Protein AF-A0A925T6K5-F1 (afdb_monomer_lite)

Foldseek 3Di:
DQCQVVVCVVVVVCQPPDFKDKGKAWDADPPGCRHPVNVQVVCVVSQKHWDDWPDWPQDDPVGGRIMTITMIGGHVDPVNPDDDDPPDD

Sequence (89 aa):
EGIDLEVLKGASDYFGKTEIFLVEATVVSKHSKNDVVTVINYMKENGYKLFDITDLNRPFNPKVLWLIEMVFIRENGLLDSQKLVEYGV

Secondary structure (DSSP, 8-state):
---HHHHHHHTGGGTTT-SEEEEEEESS-SS-SSBHHHHHHHHHHTTEEEEEEEEEE--SSS--S-EEEEEEEETTSTTTT--------

Structure (mmCIF, N/CA/C/O backbone):
data_AF-A0A925T6K5-F1
#
_entry.id   AF-A0A925T6K5-F1
#
loop_
_atom_site.group_PDB
_atom_site.id
_atom_site.type_symbol
_atom_site.label_atom_id
_atom_site.label_alt_id
_atom_site.label_comp_id
_atom_site.label_asym_id
_atom_site.label_entity_id
_atom_site.label_seq_id
_atom_site.pdbx_PDB_ins_code
_atom_site.Cartn_x
_atom_site.Cartn_y
_atom_site.Cartn_z
_atom_site.occupancy
_atom_site.B_iso_or_equiv
_atom_site.auth_seq_id
_atom_site.auth_comp_id
_atom_site.auth_asym_id
_atom_site.auth_atom_id
_atom_site.pdbx_PDB_model_num
ATOM 1 N N . GLU A 1 1 ? -1.705 -5.645 -15.376 1.00 64.12 1 GLU A N 1
ATOM 2 C CA . GLU A 1 1 ? -0.546 -4.906 -14.861 1.00 64.12 1 GLU A CA 1
ATOM 3 C C . GLU A 1 1 ? -0.746 -3.408 -15.089 1.00 64.12 1 GLU A C 1
ATOM 5 O O . GLU A 1 1 ? -0.948 -3.005 -16.236 1.00 64.12 1 GLU A O 1
ATOM 10 N N . GLY A 1 2 ? -0.730 -2.590 -14.035 1.00 75.00 2 GLY A N 1
ATOM 11 C CA . GLY A 1 2 ? -0.653 -1.126 -14.164 1.00 75.00 2 GLY A CA 1
ATOM 12 C C . GLY A 1 2 ? -1.950 -0.317 -14.372 1.00 75.00 2 GLY A C 1
ATOM 13 O O . GLY A 1 2 ? -1.845 0.820 -14.835 1.00 75.00 2 GLY A O 1
ATOM 14 N N . ILE A 1 3 ? -3.143 -0.843 -14.057 1.00 88.12 3 ILE A N 1
ATOM 15 C CA . ILE A 1 3 ? -4.419 -0.078 -14.128 1.00 88.12 3 ILE A CA 1
ATOM 16 C C . ILE A 1 3 ? -5.172 0.014 -12.792 1.00 88.12 3 ILE A C 1
ATOM 18 O O . ILE A 1 3 ? -6.233 0.634 -12.727 1.00 88.12 3 ILE A O 1
ATOM 22 N N . ASP A 1 4 ? -4.632 -0.585 -11.737 1.00 94.31 4 ASP A N 1
ATOM 23 C CA . ASP A 1 4 ? -5.291 -0.809 -10.452 1.00 94.31 4 ASP A CA 1
ATOM 24 C C . ASP A 1 4 ? -5.800 0.486 -9.804 1.00 94.31 4 ASP A C 1
ATOM 26 O O . ASP A 1 4 ? -6.902 0.508 -9.271 1.00 94.31 4 ASP A O 1
ATOM 30 N N . LEU A 1 5 ? -5.083 1.603 -9.943 1.00 95.62 5 LEU A N 1
ATOM 31 C CA . LEU A 1 5 ? -5.522 2.925 -9.490 1.00 95.62 5 LEU A CA 1
ATOM 32 C C . LEU A 1 5 ? -6.841 3.378 -10.141 1.00 95.62 5 LEU A C 1
ATOM 34 O O . LEU A 1 5 ? -7.665 4.008 -9.482 1.00 95.62 5 LEU A O 1
ATOM 38 N N . GLU A 1 6 ? -7.066 3.078 -11.422 1.00 96.44 6 GLU A N 1
ATOM 39 C CA . GLU A 1 6 ? -8.335 3.395 -12.091 1.00 96.44 6 GLU A CA 1
ATOM 40 C C . GLU A 1 6 ? -9.441 2.403 -11.696 1.00 96.44 6 GLU A C 1
ATOM 42 O O . GLU A 1 6 ? -10.600 2.798 -11.568 1.00 96.44 6 GLU A O 1
ATOM 47 N N . VAL A 1 7 ? -9.087 1.142 -11.411 1.00 96.44 7 VAL A N 1
ATOM 48 C CA . VAL A 1 7 ? -10.016 0.151 -10.838 1.00 96.44 7 VAL A CA 1
ATOM 49 C C . VAL A 1 7 ? -10.469 0.583 -9.440 1.00 96.44 7 VAL A C 1
ATOM 51 O O . VAL A 1 7 ? -11.666 0.589 -9.168 1.00 96.44 7 VAL A O 1
ATOM 54 N N . LEU A 1 8 ? -9.546 1.027 -8.583 1.00 97.12 8 LEU A N 1
ATOM 55 C CA . LEU A 1 8 ? -9.825 1.547 -7.242 1.00 97.12 8 LEU A CA 1
ATOM 56 C C . LEU A 1 8 ? -10.725 2.791 -7.284 1.00 97.12 8 LEU A C 1
ATOM 58 O O . LEU A 1 8 ? -11.686 2.872 -6.522 1.00 97.12 8 LEU A O 1
ATOM 62 N N . LYS A 1 9 ? -10.484 3.725 -8.218 1.00 96.62 9 LYS A N 1
ATOM 63 C CA . LYS A 1 9 ? -11.373 4.882 -8.447 1.00 96.62 9 LYS A CA 1
ATOM 64 C C . LYS A 1 9 ? -12.781 4.464 -8.874 1.00 96.62 9 LYS A C 1
ATOM 66 O O . LYS A 1 9 ? -13.752 5.056 -8.411 1.00 96.62 9 LYS A O 1
ATOM 71 N N . GLY A 1 10 ? -12.898 3.458 -9.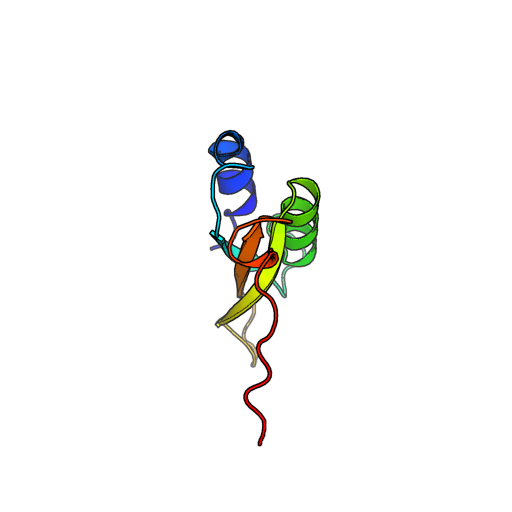745 1.00 97.31 10 GLY A N 1
ATOM 72 C CA . GLY A 1 10 ? -14.187 2.890 -10.158 1.00 97.31 10 GLY A CA 1
ATOM 73 C C . GLY A 1 10 ? -14.891 2.087 -9.057 1.00 97.31 10 GLY A C 1
ATOM 74 O O . GLY A 1 10 ? -16.113 1.971 -9.071 1.00 97.31 10 GLY A O 1
ATOM 75 N N . ALA A 1 11 ? -14.134 1.568 -8.089 1.00 96.25 11 ALA A N 1
ATOM 76 C CA . ALA A 1 11 ? -14.606 0.800 -6.941 1.00 96.25 11 ALA A CA 1
ATOM 77 C C . ALA A 1 11 ? -14.716 1.641 -5.650 1.00 96.25 11 ALA A C 1
ATOM 79 O O . ALA A 1 11 ? -14.708 1.084 -4.551 1.00 96.25 11 ALA A O 1
ATOM 80 N N . SER A 1 12 ? -14.831 2.970 -5.757 1.00 96.56 12 SER A N 1
ATOM 81 C CA . SER A 1 12 ? -14.786 3.897 -4.615 1.00 96.56 12 SER A CA 1
ATOM 82 C C . SER A 1 12 ? -15.814 3.600 -3.513 1.00 96.56 12 SER A C 1
ATOM 84 O O . SER A 1 12 ? -15.522 3.784 -2.332 1.00 96.56 12 SER A O 1
ATOM 86 N N . ASP A 1 13 ? -16.973 3.043 -3.872 1.00 98.00 13 ASP A N 1
ATOM 87 C CA . ASP A 1 13 ? -18.019 2.609 -2.937 1.00 98.00 13 ASP A CA 1
ATOM 88 C C . ASP A 1 13 ? -17.568 1.521 -1.942 1.00 98.00 13 ASP A C 1
ATOM 90 O O . ASP A 1 13 ? -18.284 1.254 -0.973 1.00 98.00 13 ASP A O 1
ATOM 94 N N . TYR A 1 14 ? -16.416 0.877 -2.154 1.00 97.69 14 TYR A N 1
ATOM 95 C CA . TYR A 1 14 ? -15.844 -0.126 -1.249 1.00 97.69 14 TYR A CA 1
ATOM 96 C C . TYR A 1 14 ? -14.900 0.462 -0.186 1.00 97.69 14 TYR A C 1
ATOM 98 O O . TYR A 1 14 ? -14.600 -0.214 0.805 1.00 97.69 14 TYR A O 1
ATOM 106 N N . PHE A 1 15 ? -14.469 1.723 -0.318 1.00 98.00 15 PHE A N 1
ATOM 107 C CA . PHE A 1 15 ? -13.691 2.388 0.729 1.00 98.00 15 PHE A CA 1
ATOM 108 C C . PHE A 1 15 ? -14.508 2.535 2.030 1.00 98.00 15 PHE A C 1
ATOM 110 O O . PHE A 1 15 ? -15.738 2.559 2.029 1.00 98.00 15 PHE A O 1
ATOM 117 N N . GLY A 1 16 ? -13.824 2.516 3.178 1.00 96.88 16 GLY A N 1
ATOM 118 C CA . GLY A 1 16 ? -14.436 2.412 4.512 1.00 96.88 16 GLY A CA 1
ATOM 119 C C . GLY A 1 16 ? -15.118 1.074 4.870 1.00 96.88 16 GLY A C 1
ATOM 120 O O . GLY A 1 16 ? -15.289 0.807 6.062 1.00 96.88 16 GLY A O 1
ATOM 121 N N . LYS A 1 17 ? -15.480 0.231 3.886 1.00 97.06 17 LYS A N 1
ATOM 122 C CA . LYS A 1 17 ? -16.166 -1.067 4.077 1.00 97.06 17 LYS A CA 1
ATOM 123 C C . LYS A 1 17 ? -15.213 -2.259 3.993 1.00 97.06 17 LYS A C 1
ATOM 125 O O . LYS A 1 17 ? -15.329 -3.195 4.780 1.00 97.06 17 LYS A O 1
ATOM 130 N N . THR A 1 18 ? -14.306 -2.236 3.022 1.00 98.06 18 THR A N 1
ATOM 131 C CA . THR A 1 18 ? -13.327 -3.299 2.779 1.00 98.06 18 THR A CA 1
ATOM 132 C C . THR A 1 18 ? -12.192 -3.223 3.798 1.00 98.06 18 THR A C 1
ATOM 134 O O . THR A 1 18 ? -11.697 -2.147 4.101 1.00 98.06 18 THR A O 1
ATOM 137 N N . GLU A 1 19 ? -11.768 -4.357 4.353 1.00 98.00 19 GLU A N 1
ATOM 138 C CA . GLU A 1 19 ? -10.715 -4.371 5.381 1.00 98.00 19 GLU A CA 1
ATOM 139 C C . GLU A 1 19 ? -9.299 -4.467 4.786 1.00 98.00 19 GLU A C 1
ATOM 141 O O . GLU A 1 19 ? -8.372 -3.880 5.339 1.00 98.00 19 GLU A O 1
ATOM 146 N N . ILE A 1 20 ? -9.146 -5.172 3.655 1.00 98.25 20 ILE A N 1
ATOM 147 C CA . ILE A 1 20 ? -7.876 -5.404 2.950 1.00 98.25 20 ILE A CA 1
ATOM 148 C C . ILE A 1 20 ? -8.050 -5.092 1.460 1.00 98.25 20 ILE A C 1
ATOM 150 O O . ILE A 1 20 ? -8.982 -5.599 0.835 1.00 98.25 20 ILE A O 1
ATOM 154 N N . PHE A 1 21 ? -7.106 -4.357 0.876 1.00 98.31 21 PHE A N 1
ATOM 155 C CA . PHE A 1 21 ? -6.898 -4.296 -0.571 1.00 98.31 21 PHE A CA 1
ATOM 156 C C . PHE A 1 21 ? -5.531 -4.887 -0.931 1.00 98.31 21 PHE A C 1
ATOM 158 O O . PHE A 1 21 ? -4.530 -4.570 -0.291 1.00 98.31 21 PHE A O 1
ATOM 165 N N . LEU A 1 22 ? -5.501 -5.709 -1.979 1.00 97.81 22 LEU A N 1
ATOM 166 C CA . LEU A 1 22 ? -4.288 -6.082 -2.707 1.00 97.81 22 LEU A CA 1
ATOM 167 C C . LEU A 1 22 ? -4.223 -5.195 -3.949 1.00 97.81 22 LEU A C 1
ATOM 169 O O . LEU A 1 22 ? -5.228 -5.074 -4.653 1.00 97.81 22 LEU A O 1
ATOM 173 N N . VAL A 1 23 ? -3.091 -4.532 -4.175 1.00 97.38 23 VAL A N 1
ATOM 174 C CA . VAL A 1 23 ? -2.946 -3.546 -5.255 1.00 97.38 23 VAL A CA 1
ATOM 175 C C . VAL A 1 23 ? -1.590 -3.707 -5.929 1.00 97.38 23 VAL A C 1
ATOM 177 O O . VAL A 1 23 ? -0.554 -3.612 -5.265 1.00 97.38 23 VAL A O 1
ATOM 180 N N . GLU A 1 24 ? -1.586 -3.898 -7.248 1.00 95.94 24 GLU A N 1
ATOM 181 C CA . GLU A 1 24 ? -0.360 -3.877 -8.040 1.00 95.94 24 GLU A CA 1
ATOM 182 C C . GLU A 1 24 ? 0.008 -2.432 -8.419 1.00 95.94 24 GLU A C 1
ATOM 184 O O . GLU A 1 24 ? -0.832 -1.652 -8.878 1.00 95.94 24 GLU A O 1
ATOM 189 N N . ALA A 1 25 ? 1.282 -2.062 -8.282 1.00 95.25 25 ALA A N 1
ATOM 190 C CA . ALA A 1 25 ? 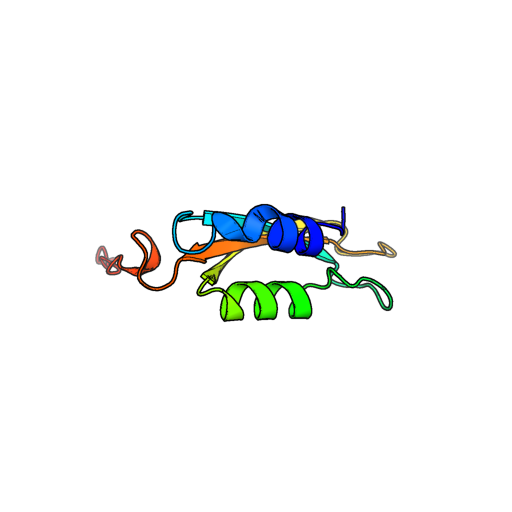1.813 -0.777 -8.733 1.00 95.25 25 ALA A CA 1
ATOM 191 C C . ALA A 1 25 ? 3.122 -0.929 -9.518 1.00 95.25 25 ALA A C 1
ATOM 193 O O . ALA A 1 25 ? 3.869 -1.888 -9.346 1.00 95.25 25 ALA A O 1
ATOM 194 N N . THR A 1 26 ? 3.450 0.044 -10.370 1.00 94.00 26 THR A N 1
ATOM 195 C CA . THR A 1 26 ? 4.728 0.068 -11.099 1.00 94.00 26 THR A CA 1
ATOM 196 C C . THR A 1 26 ? 5.803 0.796 -10.288 1.00 94.00 26 THR A C 1
ATOM 198 O O . THR A 1 26 ? 5.594 1.943 -9.895 1.00 94.00 26 THR A O 1
ATOM 201 N N . VAL A 1 27 ? 6.980 0.196 -10.100 1.00 90.81 27 VAL A N 1
ATOM 202 C CA . VAL A 1 27 ? 8.098 0.821 -9.358 1.00 90.81 27 VAL A CA 1
ATOM 203 C C . VAL A 1 27 ? 9.036 1.599 -10.288 1.00 90.81 27 VAL A C 1
ATOM 205 O O . VAL A 1 27 ? 9.428 2.720 -9.983 1.00 90.81 27 VAL A O 1
ATOM 208 N N . VAL A 1 28 ? 9.384 1.032 -11.451 1.00 8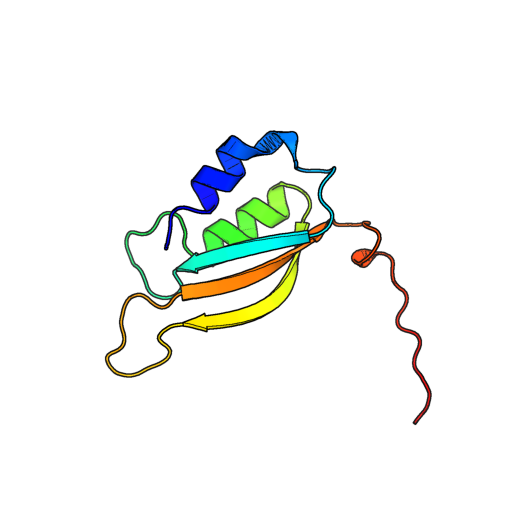5.25 28 VAL A N 1
ATOM 209 C CA . VAL A 1 28 ? 10.332 1.643 -12.406 1.00 85.25 28 VAL A CA 1
ATOM 210 C C . VAL A 1 28 ? 9.623 1.947 -13.726 1.00 85.25 28 VAL A C 1
ATOM 212 O O . VAL A 1 28 ? 9.754 1.215 -14.710 1.00 85.25 28 VAL A O 1
ATOM 215 N N . SER A 1 29 ? 8.846 3.034 -13.742 1.00 80.94 29 SER A N 1
ATOM 216 C CA . SER A 1 29 ? 8.170 3.562 -14.935 1.00 80.94 29 SER A CA 1
ATOM 217 C C . SER A 1 29 ? 8.108 5.092 -14.905 1.00 80.94 29 SER A C 1
ATOM 219 O O . SER A 1 29 ? 7.768 5.677 -13.885 1.00 80.94 29 SER A O 1
ATOM 221 N N . LYS A 1 30 ? 8.414 5.751 -16.032 1.00 76.75 30 LYS A N 1
ATOM 222 C CA . LYS A 1 30 ? 8.362 7.224 -16.169 1.00 76.75 30 LYS A CA 1
ATOM 223 C C . LYS A 1 30 ? 6.995 7.768 -16.604 1.00 76.75 30 LYS A C 1
ATOM 225 O O . LYS A 1 30 ? 6.815 8.982 -16.653 1.00 76.75 30 LYS A O 1
ATOM 230 N N . HIS A 1 31 ? 6.075 6.889 -17.002 1.00 82.56 31 HIS A N 1
ATOM 231 C CA . HIS A 1 31 ? 4.830 7.264 -17.689 1.00 82.56 31 HIS A CA 1
ATOM 232 C C . HIS A 1 31 ? 3.587 6.544 -17.146 1.00 82.56 31 HIS A C 1
ATOM 234 O O . HIS A 1 31 ? 2.481 6.782 -17.626 1.00 82.56 31 HIS A O 1
ATOM 240 N N . SER A 1 32 ? 3.759 5.659 -16.161 1.00 85.12 32 SER A N 1
ATOM 241 C CA . SER A 1 32 ? 2.641 5.027 -15.464 1.00 85.12 32 SER A CA 1
ATOM 242 C C . SER A 1 32 ? 1.948 6.048 -14.567 1.00 85.12 32 SER A C 1
ATOM 244 O O . SER A 1 32 ? 2.618 6.756 -13.824 1.00 85.12 32 SER A O 1
ATOM 246 N N . LYS A 1 33 ? 0.614 6.094 -14.611 1.00 91.12 33 LYS A N 1
ATOM 247 C CA . LYS A 1 33 ? -0.199 6.762 -13.579 1.00 91.12 33 LYS A CA 1
ATOM 248 C C . LYS A 1 33 ? -0.420 5.867 -12.354 1.00 91.12 33 LYS A C 1
ATOM 250 O O . LYS A 1 33 ? -0.890 6.343 -11.333 1.00 91.12 33 LYS A O 1
ATOM 255 N N . ASN A 1 34 ? -0.107 4.580 -12.482 1.00 93.56 34 ASN A N 1
ATOM 256 C CA . ASN A 1 34 ? -0.232 3.552 -11.458 1.00 93.56 34 ASN A CA 1
ATOM 257 C C . ASN A 1 34 ? 1.140 3.270 -10.824 1.00 93.56 34 ASN A C 1
ATOM 259 O O . ASN A 1 34 ? 1.553 2.117 -10.699 1.00 93.56 34 ASN A O 1
ATOM 263 N N . ASP A 1 35 ? 1.921 4.317 -10.550 1.00 93.94 35 ASP A N 1
ATOM 264 C CA . ASP A 1 35 ? 3.206 4.165 -9.875 1.00 93.94 35 ASP A CA 1
ATOM 265 C C . ASP A 1 35 ? 3.027 3.964 -8.364 1.00 93.94 35 ASP A C 1
ATOM 267 O O . ASP A 1 35 ? 2.020 4.362 -7.778 1.00 93.94 35 ASP A O 1
ATOM 271 N N . VAL A 1 36 ? 4.020 3.334 -7.737 1.00 94.94 36 VAL A N 1
ATOM 272 C CA . VAL A 1 36 ? 3.979 2.957 -6.317 1.00 94.94 36 VAL A CA 1
ATOM 273 C C . VAL A 1 36 ? 3.726 4.142 -5.376 1.00 94.94 36 VAL A C 1
ATOM 275 O O . VAL A 1 36 ? 3.005 3.988 -4.392 1.00 94.94 36 VAL A O 1
ATOM 278 N N . VAL A 1 37 ? 4.244 5.338 -5.682 1.00 95.19 37 VAL A N 1
ATOM 279 C CA . VAL A 1 37 ? 4.060 6.527 -4.834 1.00 95.19 37 VAL A CA 1
ATOM 280 C C . VAL A 1 37 ? 2.640 7.067 -4.984 1.00 95.19 37 VAL A C 1
ATOM 282 O O . VAL A 1 37 ? 1.985 7.345 -3.978 1.00 95.19 37 VAL A O 1
ATOM 285 N N . THR A 1 38 ? 2.135 7.165 -6.216 1.00 95.75 38 THR A N 1
ATOM 286 C CA . THR A 1 38 ? 0.750 7.587 -6.478 1.00 95.75 38 THR A CA 1
ATOM 287 C C . THR A 1 38 ? -0.262 6.626 -5.850 1.00 95.75 38 THR A C 1
ATOM 289 O O . THR A 1 38 ? -1.215 7.083 -5.220 1.00 95.75 38 THR A O 1
ATOM 292 N N . VAL A 1 39 ? -0.042 5.309 -5.948 1.00 97.25 39 VAL A N 1
ATOM 293 C CA . VAL A 1 39 ? -0.922 4.297 -5.334 1.00 97.25 39 VAL A CA 1
ATOM 294 C C . VAL A 1 39 ? -0.913 4.395 -3.805 1.00 97.25 39 VAL A C 1
ATOM 296 O O . VAL A 1 39 ? -1.985 4.460 -3.207 1.00 97.25 39 VAL A O 1
ATOM 299 N N . ILE A 1 40 ? 0.261 4.475 -3.162 1.00 97.88 40 ILE A N 1
ATOM 300 C CA . ILE A 1 40 ? 0.352 4.612 -1.694 1.00 97.88 40 ILE A CA 1
ATOM 301 C C . ILE A 1 40 ? -0.352 5.887 -1.211 1.00 97.88 40 ILE A C 1
ATOM 303 O O . ILE A 1 40 ? -1.109 5.835 -0.241 1.00 97.88 40 ILE A O 1
ATOM 307 N N . ASN A 1 41 ? -0.138 7.020 -1.888 1.00 98.00 41 ASN A N 1
ATOM 308 C CA . ASN A 1 41 ? -0.791 8.280 -1.529 1.00 98.00 41 ASN A CA 1
ATOM 309 C C . ASN A 1 41 ? -2.314 8.188 -1.681 1.00 98.00 41 ASN A C 1
ATOM 311 O O . ASN A 1 41 ? -3.032 8.559 -0.757 1.00 98.00 41 ASN A O 1
ATOM 315 N N . TYR A 1 42 ? -2.808 7.625 -2.788 1.00 98.25 42 TYR A N 1
ATOM 316 C CA . TYR A 1 42 ? -4.245 7.471 -3.016 1.00 98.25 42 TYR A CA 1
ATOM 317 C C . TYR A 1 42 ? -4.910 6.548 -1.984 1.00 98.25 42 TYR A C 1
ATOM 319 O O . TYR A 1 42 ? -5.982 6.867 -1.471 1.00 98.25 42 TYR A O 1
ATOM 327 N N . MET A 1 43 ? -4.272 5.432 -1.618 1.00 98.50 43 MET A N 1
ATOM 328 C CA . MET A 1 43 ? -4.792 4.545 -0.569 1.00 98.50 43 MET A CA 1
ATOM 329 C C . MET A 1 43 ? -4.835 5.252 0.793 1.00 98.50 43 MET A C 1
ATOM 331 O O . MET A 1 43 ? -5.849 5.180 1.490 1.00 98.50 43 MET A O 1
ATOM 335 N N . LYS A 1 44 ? -3.793 6.023 1.128 1.00 98.25 44 LYS A N 1
ATOM 336 C CA . LYS A 1 44 ? -3.748 6.838 2.349 1.00 98.25 44 LYS A CA 1
ATOM 337 C C . LYS A 1 44 ? -4.840 7.911 2.383 1.00 98.25 44 LYS A C 1
ATOM 339 O O . LYS A 1 44 ? -5.504 8.069 3.401 1.00 98.25 44 LYS A O 1
ATOM 344 N N . GLU A 1 45 ? -5.066 8.615 1.276 1.00 98.25 45 GLU A N 1
ATOM 345 C CA . GLU A 1 45 ? -6.143 9.611 1.140 1.00 98.25 45 GLU A CA 1
ATOM 346 C C . GLU A 1 45 ? -7.544 9.008 1.349 1.00 98.25 45 GLU A C 1
ATOM 348 O O . GLU A 1 45 ? -8.452 9.712 1.786 1.00 98.25 45 GLU A O 1
ATOM 353 N N . ASN A 1 46 ? -7.714 7.703 1.102 1.00 98.31 46 ASN A N 1
ATOM 354 C CA . ASN A 1 46 ? -8.964 6.967 1.319 1.00 98.31 46 ASN A CA 1
ATOM 355 C C . ASN A 1 46 ? -9.026 6.221 2.673 1.00 98.31 46 ASN A C 1
ATOM 357 O O . ASN A 1 46 ? -9.946 5.428 2.889 1.00 98.31 46 ASN A O 1
ATOM 361 N N . GLY A 1 47 ? -8.086 6.472 3.596 1.00 98.25 47 GLY A N 1
ATOM 362 C CA . GLY A 1 47 ? -8.081 5.889 4.947 1.00 98.25 47 GLY A CA 1
ATOM 363 C C . GLY A 1 47 ? -7.526 4.464 5.023 1.00 98.25 47 GLY A C 1
ATOM 364 O O . GLY A 1 47 ? -8.043 3.640 5.782 1.00 98.25 47 GLY A O 1
ATOM 365 N N . TYR A 1 48 ? -6.503 4.151 4.222 1.00 98.62 48 TYR A N 1
ATOM 366 C CA . TYR A 1 48 ? -5.810 2.860 4.232 1.00 98.62 48 TYR A CA 1
ATOM 367 C C . TYR A 1 48 ? -4.302 3.033 4.390 1.00 98.62 48 TYR A C 1
ATOM 369 O O . TYR A 1 48 ? -3.668 3.819 3.683 1.00 98.62 48 TYR A O 1
ATOM 377 N N . LYS A 1 49 ? -3.705 2.224 5.264 1.00 97.44 49 LYS A N 1
ATOM 378 C CA . LYS A 1 49 ? -2.256 2.176 5.477 1.00 97.44 49 LYS A CA 1
ATOM 379 C C . LYS A 1 49 ? -1.633 0.986 4.748 1.00 97.44 49 LYS A C 1
ATOM 381 O O . LYS A 1 49 ? -2.233 -0.087 4.678 1.00 97.44 49 LYS A O 1
ATOM 386 N N . LEU A 1 50 ? -0.414 1.163 4.238 1.00 98.00 50 LEU A N 1
ATOM 387 C CA . LEU A 1 50 ? 0.405 0.049 3.752 1.00 98.00 50 LEU A CA 1
ATOM 388 C C . LEU A 1 50 ? 0.710 -0.890 4.930 1.00 98.00 50 LEU A C 1
ATOM 390 O O . LEU A 1 50 ? 1.099 -0.429 6.005 1.00 98.00 50 LEU A O 1
ATOM 394 N N . PHE A 1 51 ? 0.507 -2.187 4.724 1.00 97.38 51 PHE A N 1
ATOM 395 C CA . PHE A 1 51 ? 0.679 -3.231 5.732 1.00 97.38 51 PHE A CA 1
ATOM 396 C C . PHE A 1 51 ? 1.839 -4.166 5.395 1.00 97.38 51 PHE A C 1
ATOM 398 O O . PHE A 1 51 ? 2.671 -4.424 6.259 1.00 97.38 51 PHE A O 1
ATOM 405 N N . ASP A 1 52 ? 1.903 -4.638 4.148 1.00 97.44 52 ASP A N 1
ATOM 406 C CA . ASP A 1 52 ? 2.911 -5.597 3.691 1.00 97.44 52 ASP A CA 1
ATOM 407 C C . ASP A 1 52 ? 3.151 -5.479 2.173 1.00 97.44 52 ASP A C 1
ATOM 409 O O . ASP A 1 52 ? 2.382 -4.828 1.457 1.00 97.44 52 ASP A O 1
ATOM 413 N N . ILE A 1 53 ? 4.217 -6.111 1.683 1.00 97.31 53 ILE A N 1
ATOM 414 C CA . ILE A 1 53 ? 4.568 -6.240 0.264 1.00 97.31 53 ILE A CA 1
ATOM 415 C C . ILE A 1 53 ? 4.656 -7.735 -0.047 1.00 97.31 53 ILE A C 1
ATOM 417 O O . ILE A 1 53 ? 5.604 -8.407 0.357 1.00 97.31 53 ILE A O 1
ATOM 421 N N . THR A 1 54 ? 3.664 -8.256 -0.763 1.00 96.19 54 THR A N 1
ATOM 422 C CA . THR A 1 54 ? 3.507 -9.696 -1.026 1.00 96.19 54 THR A CA 1
ATOM 423 C C . THR A 1 54 ? 4.356 -10.196 -2.189 1.00 96.19 54 THR A C 1
ATOM 425 O O . THR A 1 54 ? 4.800 -11.343 -2.159 1.00 96.19 54 THR A O 1
ATOM 428 N N . ASP A 1 55 ? 4.628 -9.350 -3.187 1.00 95.00 55 ASP A N 1
ATOM 429 C CA . ASP A 1 55 ? 5.508 -9.689 -4.308 1.00 95.00 55 ASP A CA 1
ATOM 430 C C . ASP A 1 55 ? 6.241 -8.455 -4.862 1.00 95.00 55 ASP A C 1
ATOM 432 O O . ASP A 1 55 ? 5.739 -7.327 -4.841 1.00 95.00 55 ASP A O 1
ATOM 436 N N . LEU A 1 56 ? 7.434 -8.684 -5.412 1.00 93.31 56 LEU A N 1
ATOM 437 C CA . LEU A 1 56 ? 8.192 -7.718 -6.195 1.00 93.31 56 LEU A CA 1
ATOM 438 C C . LEU A 1 56 ? 8.602 -8.381 -7.509 1.00 93.31 56 LEU A C 1
ATOM 440 O O . LEU A 1 56 ? 9.588 -9.116 -7.597 1.00 93.31 56 LEU A O 1
ATOM 444 N N . ASN A 1 57 ? 7.860 -8.055 -8.559 1.00 89.44 57 ASN A N 1
ATOM 445 C CA . ASN A 1 57 ? 8.064 -8.567 -9.896 1.00 89.44 57 ASN A CA 1
ATOM 446 C C . ASN A 1 57 ? 9.092 -7.751 -10.683 1.00 89.44 57 ASN A C 1
ATOM 448 O O . ASN A 1 57 ? 9.114 -6.519 -10.713 1.00 89.44 57 ASN A O 1
ATOM 452 N N . ARG A 1 58 ? 9.926 -8.499 -11.408 1.00 79.25 58 ARG A N 1
ATOM 453 C CA . ARG A 1 58 ? 11.030 -8.019 -12.255 1.00 79.25 58 ARG A CA 1
ATOM 454 C C . ARG A 1 58 ? 12.250 -7.338 -11.567 1.00 79.25 58 ARG A C 1
ATOM 456 O O . ARG A 1 58 ? 12.930 -6.584 -12.259 1.00 79.25 58 ARG A O 1
ATOM 463 N N . PRO A 1 59 ? 12.652 -7.636 -10.314 1.00 78.94 59 PRO A N 1
ATOM 464 C CA . PRO A 1 59 ? 13.844 -7.045 -9.696 1.00 78.94 59 PRO A CA 1
ATOM 465 C C . PRO A 1 59 ? 15.133 -7.572 -10.358 1.00 78.94 59 PRO A C 1
ATOM 467 O O . PRO A 1 59 ? 15.540 -8.704 -10.105 1.00 78.94 59 PRO A O 1
ATOM 470 N N . PHE A 1 60 ? 15.774 -6.748 -11.202 1.00 77.06 60 PHE A N 1
ATOM 471 C CA . PHE A 1 60 ? 17.082 -6.966 -11.870 1.00 77.06 60 PHE A CA 1
ATOM 472 C C . PHE A 1 60 ? 17.194 -8.222 -12.793 1.00 77.06 60 PHE A C 1
ATOM 474 O O . PHE A 1 60 ? 16.575 -9.257 -12.567 1.00 77.06 60 PHE A O 1
ATOM 481 N N . ASN A 1 61 ? 17.974 -8.270 -13.881 1.00 70.50 61 ASN A N 1
ATOM 482 C CA . ASN A 1 61 ? 18.737 -7.278 -14.655 1.00 70.50 61 ASN A CA 1
ATOM 483 C C . ASN A 1 61 ? 18.800 -7.808 -16.120 1.00 70.50 61 ASN A C 1
ATOM 485 O O . ASN A 1 61 ? 19.047 -9.006 -16.262 1.00 70.50 61 ASN A O 1
ATOM 489 N N . PRO A 1 62 ? 18.571 -7.030 -17.202 1.00 65.06 62 PRO A N 1
ATOM 490 C CA . PRO A 1 62 ? 18.092 -5.651 -17.284 1.00 65.06 62 PRO A CA 1
ATOM 491 C C . PRO A 1 62 ? 16.560 -5.628 -17.268 1.00 65.06 62 PRO A C 1
ATOM 493 O O . PRO A 1 62 ? 15.901 -5.157 -18.192 1.00 65.06 62 PRO A O 1
ATOM 496 N N . LYS A 1 63 ? 15.967 -6.225 -16.234 1.00 62.28 63 LYS A N 1
ATOM 497 C CA . LYS A 1 63 ? 14.520 -6.298 -16.107 1.00 62.28 63 LYS A CA 1
ATOM 498 C C . LYS A 1 63 ? 13.949 -4.883 -15.929 1.00 62.28 63 LYS A C 1
ATOM 500 O O . LYS A 1 63 ? 14.359 -4.162 -15.022 1.00 62.28 63 LYS A O 1
ATOM 505 N N . VAL A 1 64 ? 13.033 -4.495 -16.816 1.00 74.75 64 VAL A N 1
ATOM 506 C CA . VAL A 1 64 ? 12.374 -3.176 -16.881 1.00 74.75 64 VAL A CA 1
ATOM 507 C C . VAL A 1 64 ? 10.869 -3.306 -16.639 1.00 74.75 64 VAL A C 1
ATOM 509 O O . VAL A 1 64 ? 10.306 -4.382 -16.854 1.00 74.75 64 VAL A O 1
ATOM 512 N N . LEU A 1 65 ? 10.229 -2.205 -16.219 1.00 78.00 65 LEU A N 1
ATOM 513 C CA . LEU A 1 65 ? 8.844 -2.163 -15.725 1.00 78.00 65 LEU A CA 1
ATOM 514 C C . LEU A 1 65 ? 8.661 -3.101 -14.521 1.00 78.00 65 LEU A C 1
ATOM 516 O O . LEU A 1 65 ? 7.998 -4.127 -14.604 1.00 78.00 65 LEU A O 1
ATOM 520 N N . TRP A 1 66 ? 9.319 -2.771 -13.409 1.00 90.69 66 TRP A N 1
ATOM 521 C CA . TRP A 1 66 ? 9.125 -3.491 -12.147 1.00 90.69 66 TRP A CA 1
ATOM 522 C C . TRP A 1 66 ? 7.718 -3.250 -11.617 1.00 90.69 66 TRP A C 1
ATOM 524 O O . TRP A 1 66 ? 7.216 -2.125 -11.716 1.00 90.69 66 TRP A O 1
ATOM 534 N N . LEU A 1 67 ? 7.137 -4.286 -11.025 1.00 91.81 67 LEU A N 1
ATOM 535 C CA . LEU A 1 67 ? 5.805 -4.274 -10.434 1.00 91.81 67 LEU A CA 1
ATOM 536 C C . LEU A 1 67 ? 5.917 -4.713 -8.978 1.00 91.81 67 LEU A C 1
ATOM 538 O O . LEU A 1 67 ? 6.768 -5.535 -8.653 1.00 91.81 67 LEU A O 1
ATOM 542 N N . ILE A 1 68 ? 5.083 -4.164 -8.113 1.00 94.56 68 ILE A N 1
ATOM 543 C CA . ILE A 1 68 ? 5.021 -4.496 -6.691 1.00 94.56 68 ILE A CA 1
ATOM 544 C C . ILE A 1 68 ? 3.568 -4.793 -6.340 1.00 94.56 68 ILE A C 1
ATOM 546 O O . ILE A 1 68 ? 2.693 -4.018 -6.723 1.00 94.56 68 ILE A O 1
ATOM 550 N N . GLU A 1 69 ? 3.314 -5.893 -5.636 1.00 96.81 69 GLU A N 1
ATOM 551 C CA . GLU A 1 69 ? 2.012 -6.149 -5.019 1.00 96.81 69 GLU A CA 1
ATOM 552 C C . GLU A 1 69 ? 2.070 -5.691 -3.559 1.00 96.81 69 GLU A C 1
ATOM 554 O O . GLU A 1 69 ? 2.986 -6.043 -2.811 1.00 96.81 69 GLU A O 1
ATOM 559 N N . MET A 1 70 ? 1.117 -4.847 -3.172 1.00 98.00 70 MET A N 1
ATOM 560 C CA . MET A 1 70 ? 1.047 -4.232 -1.850 1.00 98.00 70 MET A CA 1
ATOM 561 C C . MET A 1 70 ? -0.257 -4.596 -1.152 1.00 98.00 70 MET A C 1
ATOM 563 O O . MET A 1 70 ? -1.339 -4.488 -1.736 1.00 98.00 70 MET A O 1
ATOM 567 N N . VAL A 1 71 ? -0.150 -4.945 0.129 1.00 98.44 71 VAL A N 1
ATOM 568 C CA . VAL A 1 71 ? -1.287 -5.132 1.032 1.00 98.44 71 VAL A CA 1
ATOM 569 C C . VAL A 1 71 ? -1.572 -3.809 1.729 1.00 98.44 71 VAL A C 1
ATOM 571 O O . VAL A 1 71 ? -0.728 -3.293 2.462 1.00 98.44 71 VAL A O 1
ATOM 574 N N . PHE A 1 72 ? -2.776 -3.280 1.557 1.00 98.56 72 PHE A N 1
ATOM 575 C CA . PHE A 1 72 ? -3.275 -2.132 2.308 1.00 98.56 72 PHE A CA 1
ATOM 576 C C . PHE A 1 72 ? -4.384 -2.571 3.255 1.00 98.56 72 PHE A C 1
ATOM 578 O O . PHE A 1 72 ? -5.295 -3.286 2.837 1.00 98.56 72 PHE A O 1
ATOM 585 N N . ILE A 1 73 ? -4.343 -2.109 4.506 1.00 98.44 73 ILE A N 1
ATOM 586 C CA . ILE A 1 73 ? -5.411 -2.350 5.484 1.00 98.44 73 ILE A CA 1
ATOM 587 C C . ILE A 1 73 ? -6.069 -1.048 5.921 1.00 98.44 73 ILE A C 1
ATOM 589 O O . ILE A 1 73 ? -5.439 0.012 5.937 1.00 98.44 73 ILE A O 1
ATOM 593 N N . ARG A 1 74 ? -7.353 -1.136 6.258 1.00 98.31 74 ARG A N 1
ATOM 594 C CA . ARG A 1 74 ? -8.170 0.008 6.666 1.00 98.31 74 ARG A CA 1
ATOM 595 C C . ARG A 1 74 ? -7.669 0.604 7.985 1.00 98.31 74 ARG A C 1
ATOM 597 O O . ARG A 1 74 ? -7.495 -0.120 8.967 1.00 98.31 74 ARG A O 1
ATOM 604 N N . GLU A 1 75 ? -7.465 1.918 8.020 1.00 97.56 75 GLU A N 1
ATOM 605 C CA . GLU A 1 75 ? -7.076 2.630 9.241 1.00 97.56 75 GLU A CA 1
ATOM 606 C C . GLU A 1 75 ? -8.176 2.522 10.305 1.00 97.56 75 GLU A C 1
ATOM 608 O O . GLU A 1 75 ? -9.368 2.660 10.016 1.00 97.56 75 GLU A O 1
ATOM 613 N N . ASN A 1 76 ? -7.779 2.267 11.552 1.00 95.62 76 ASN A N 1
ATOM 614 C 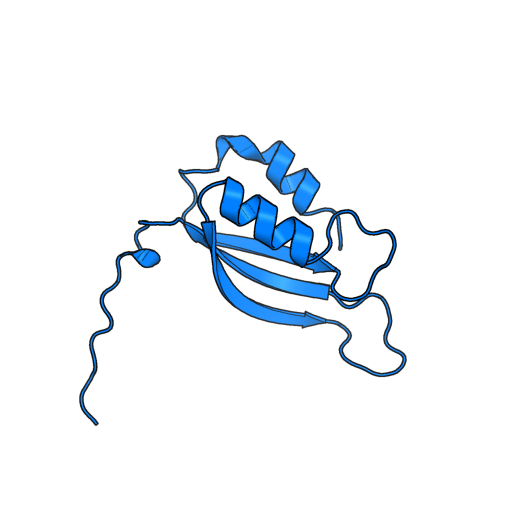CA . ASN A 1 76 ? -8.660 1.927 12.676 1.00 95.62 76 ASN A CA 1
ATOM 615 C C . ASN A 1 76 ? -9.553 0.689 12.418 1.00 95.62 76 ASN A C 1
ATOM 617 O O . ASN A 1 76 ? -10.544 0.471 13.121 1.00 95.62 76 ASN A O 1
ATOM 621 N N . GLY A 1 77 ? -9.213 -0.121 11.410 1.00 95.25 77 GLY A N 1
ATOM 622 C CA . GLY A 1 77 ? -9.873 -1.380 11.092 1.00 95.25 77 GLY A CA 1
ATOM 623 C C . GLY A 1 77 ? -9.592 -2.485 12.112 1.00 95.25 77 GLY A C 1
ATOM 624 O O . GLY A 1 77 ? -8.829 -2.324 13.070 1.00 95.25 77 GLY A O 1
ATOM 625 N N . LEU A 1 78 ? -10.195 -3.650 11.879 1.00 94.75 78 LEU A N 1
ATOM 626 C CA . LEU A 1 78 ? -9.953 -4.857 12.667 1.00 94.75 78 LEU A CA 1
ATOM 627 C C . LEU A 1 78 ? -8.456 -5.185 12.731 1.00 94.75 78 LEU A C 1
ATOM 629 O O . LEU A 1 78 ? -7.956 -5.468 13.816 1.00 94.75 78 LEU A O 1
ATOM 633 N N . LEU A 1 79 ? -7.743 -5.119 11.605 1.00 93.62 79 LEU A N 1
ATOM 634 C CA . LEU A 1 79 ? -6.325 -5.484 11.525 1.00 93.62 79 LEU A CA 1
ATOM 635 C C . LEU A 1 79 ? -5.393 -4.398 12.083 1.00 93.62 79 LEU A C 1
ATOM 637 O O . LEU A 1 79 ? -4.348 -4.720 12.641 1.00 93.62 79 LEU A O 1
ATOM 641 N N . ASP A 1 80 ? -5.778 -3.124 11.982 1.00 94.44 80 ASP A N 1
ATOM 642 C CA . ASP A 1 80 ? -5.012 -1.999 12.537 1.00 94.44 80 ASP A CA 1
ATOM 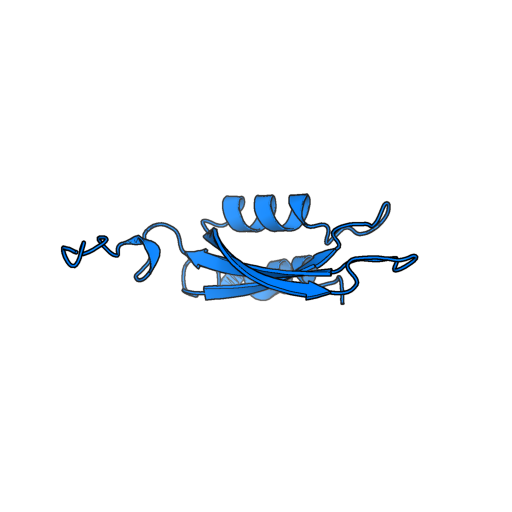643 C C . ASP A 1 80 ? -5.146 -1.912 14.067 1.00 94.44 80 ASP A C 1
ATOM 645 O O . ASP A 1 80 ? -4.184 -1.636 14.777 1.00 94.44 80 ASP A O 1
ATOM 649 N N . SER A 1 81 ? -6.330 -2.235 14.596 1.00 93.06 81 SER A N 1
ATOM 650 C CA . SER A 1 81 ? -6.623 -2.213 16.037 1.00 93.06 81 SER A CA 1
ATOM 651 C C . SER A 1 81 ? -5.955 -3.329 16.861 1.00 93.06 81 SER A C 1
ATOM 653 O O . SER A 1 81 ? -6.091 -3.348 18.090 1.00 93.06 81 SER A O 1
ATOM 655 N N . GLN A 1 82 ? -5.246 -4.266 16.220 1.00 87.31 82 GLN A N 1
ATOM 656 C CA . GLN A 1 82 ? -4.594 -5.376 16.912 1.00 87.31 82 GLN A CA 1
ATOM 657 C C . GLN A 1 82 ? -3.4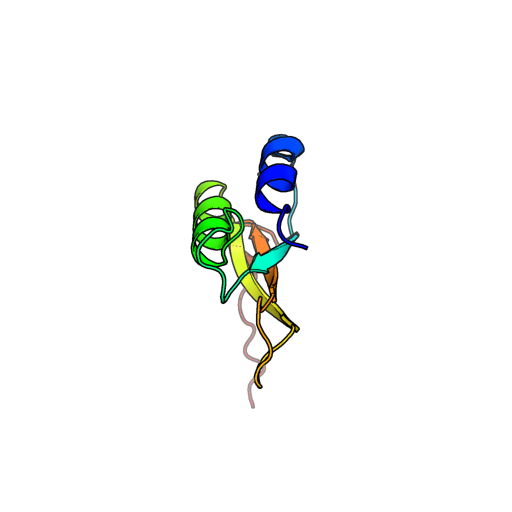49 -4.877 17.796 1.00 87.31 82 GLN A C 1
ATOM 659 O O . GLN A 1 82 ? -2.499 -4.242 17.340 1.00 87.31 82 GLN A O 1
ATOM 664 N N . LYS A 1 83 ? -3.506 -5.221 19.084 1.00 78.06 83 LYS A N 1
ATOM 665 C CA . LYS A 1 83 ? -2.373 -5.025 19.990 1.00 78.06 83 LYS A CA 1
ATOM 666 C C . LYS A 1 83 ? -1.354 -6.126 19.738 1.00 78.06 83 LYS A C 1
ATOM 668 O O . LYS A 1 83 ? -1.713 -7.301 19.773 1.00 78.06 83 LYS A O 1
ATOM 673 N N . LEU A 1 84 ? -0.090 -5.749 19.553 1.00 71.62 84 LEU A N 1
ATOM 674 C CA . LEU A 1 84 ? 1.010 -6.706 19.592 1.00 71.62 84 LEU A CA 1
ATOM 675 C C . LEU A 1 84 ? 1.014 -7.380 20.967 1.00 71.62 84 LEU A C 1
ATOM 677 O O . LEU A 1 84 ? 1.265 -6.740 21.988 1.00 71.62 84 LEU A O 1
ATOM 681 N N . VAL A 1 85 ? 0.697 -8.672 20.986 1.00 71.00 85 VAL A N 1
ATOM 682 C CA . VAL A 1 85 ? 0.928 -9.528 22.145 1.00 71.00 85 VAL A CA 1
ATOM 683 C C . VAL A 1 85 ? 2.355 -10.030 22.011 1.00 71.00 85 VAL A C 1
ATOM 685 O O . VAL A 1 85 ? 2.629 -10.944 21.234 1.00 71.00 85 VAL A O 1
ATOM 688 N N . GLU A 1 86 ? 3.274 -9.400 22.739 1.00 68.75 86 GLU A N 1
ATOM 689 C CA . GLU A 1 86 ? 4.627 -9.922 22.896 1.00 68.75 86 GLU A CA 1
ATOM 690 C C . GLU A 1 86 ? 4.548 -11.255 23.648 1.00 68.75 86 GLU A C 1
ATOM 692 O O . GLU A 1 86 ? 4.413 -11.308 24.872 1.00 68.75 86 GLU A O 1
ATOM 697 N N . TYR A 1 87 ? 4.616 -12.356 22.901 1.00 61.97 87 TYR A N 1
ATOM 698 C CA . TYR A 1 87 ? 4.959 -13.650 23.470 1.00 61.97 87 TYR A CA 1
ATOM 699 C C . TYR A 1 87 ? 6.427 -13.574 23.889 1.00 61.97 87 TYR A C 1
ATOM 701 O O . TYR A 1 87 ? 7.313 -13.597 23.037 1.00 61.97 87 TYR A O 1
ATOM 709 N N . GLY A 1 88 ? 6.658 -13.411 25.194 1.00 59.06 88 GLY A N 1
ATOM 710 C CA . GLY A 1 88 ? 8.000 -13.289 25.758 1.00 59.06 88 GLY A CA 1
ATOM 711 C C . GLY A 1 88 ? 8.897 -14.455 25.343 1.00 59.06 88 GLY A C 1
ATOM 712 O O . GLY A 1 88 ? 8.502 -15.616 25.477 1.00 59.06 88 GLY A O 1
ATOM 713 N N . VAL A 1 89 ? 10.084 -14.108 24.841 1.00 51.69 89 VAL A N 1
ATOM 714 C CA . VAL A 1 89 ? 11.181 -15.018 24.478 1.00 51.69 89 VAL A CA 1
ATOM 715 C C . VAL A 1 89 ? 12.191 -15.060 25.619 1.00 51.69 89 VAL A C 1
ATOM 717 O O . VAL A 1 89 ? 12.525 -13.962 26.119 1.00 51.69 89 VAL A O 1
#

pLDDT: mean 90.21, std 11.2, range [51.69, 98.62]

Radius of gyration: 14.85 Å; chains: 1; bounding box: 37×25×43 Å